Protein AF-A0A6M1ST35-F1 (afdb_monomer_lite)

Radius of gyration: 16.89 Å; chains: 1; bounding box: 39×43×35 Å

Secondary structure (DSSP, 8-state):
-HHHHHHHHHHHHHHHHHHHTT---PPP-GGG--HHHHHHHHHHHHHHHHHHHIIIII--HHHHHHHHHHHHHHHTT----SHHHHHHHHHHHHHHHHHHTTTSHHHHHHHHHHTT--S-GGGSPPPPP-TGGG--SEEEEEEEETTEEEEEEEEE-

Foldseek 3Di:
DVVVVVVLLVLLVVLLVVLLVVPDADAAPPPDDDPLLLVLLLLLLVLLVVLCCCVPPVVPVVVNVVSLSVSSVSLVPQPDPPRNSSNSSLVSSLLSLLSCCVPCVVSSQVSNVSSVDDDGSVPDDHDHRDPVSNDDQWDWDFDDDPNHTDDIDIDGD

Sequence (157 aa):
GIDGAMRFLKRVWKLVAEHTALGAVAALDAANLTPGQRDIRRKLHDQLAKISDDFGRRYNFNTAVAACMELVNALAKFDDRSPQGRAVLDEALSALVRVLSPIVPHVAHELWLALGNTTPVIDAAWPEPDAAARVSDEIALVVQINGKLRGQITVPA

pLDDT: mean 94.15, std 6.55, range [65.56, 98.69]

Structure (mmCIF, N/CA/C/O backbone):
data_AF-A0A6M1ST35-F1
#
_entry.id   AF-A0A6M1ST35-F1
#
loop_
_atom_site.group_PDB
_atom_site.id
_atom_site.type_symbol
_atom_site.label_atom_id
_atom_site.label_alt_id
_atom_site.label_comp_id
_atom_site.label_asym_id
_atom_site.label_entity_id
_atom_site.label_seq_id
_atom_site.pdbx_PDB_ins_code
_atom_site.Cartn_x
_atom_site.Cartn_y
_atom_site.Cartn_z
_atom_site.occupancy
_atom_site.B_iso_or_equiv
_atom_site.auth_seq_id
_atom_site.auth_comp_id
_atom_site.auth_asym_id
_atom_site.auth_atom_id
_atom_site.pdbx_PDB_model_num
ATOM 1 N N . GLY A 1 1 ? 9.555 20.424 -1.858 1.00 83.50 1 GLY A N 1
ATOM 2 C CA . GLY A 1 1 ? 10.620 20.445 -2.881 1.00 83.50 1 GLY A CA 1
ATOM 3 C C . GLY A 1 1 ? 11.321 19.099 -2.960 1.00 83.50 1 GLY A C 1
ATOM 4 O O . GLY A 1 1 ? 10.825 18.146 -2.363 1.00 83.50 1 GLY A O 1
ATOM 5 N N . ILE A 1 2 ? 12.457 19.032 -3.662 1.00 88.38 2 ILE A N 1
ATOM 6 C CA . ILE A 1 2 ? 13.208 17.796 -3.984 1.00 88.38 2 ILE A CA 1
ATOM 7 C C . ILE A 1 2 ? 13.551 16.970 -2.733 1.00 88.38 2 ILE A C 1
ATOM 9 O O . ILE A 1 2 ? 13.329 15.760 -2.715 1.00 88.38 2 ILE A O 1
ATOM 13 N N . ASP A 1 3 ? 13.959 17.619 -1.641 1.00 93.12 3 ASP A N 1
ATOM 14 C CA . ASP A 1 3 ? 14.266 16.930 -0.378 1.00 93.12 3 ASP A CA 1
ATOM 15 C C . ASP A 1 3 ? 13.073 16.151 0.189 1.00 93.12 3 ASP A C 1
ATOM 17 O O . ASP A 1 3 ? 13.235 15.101 0.809 1.00 93.12 3 ASP A O 1
ATOM 21 N N . GLY A 1 4 ? 11.853 16.648 -0.033 1.00 93.56 4 GLY A N 1
ATOM 22 C CA . GLY A 1 4 ? 10.625 15.965 0.369 1.00 93.56 4 GLY A CA 1
ATOM 23 C C . GLY A 1 4 ? 10.426 14.657 -0.392 1.00 93.56 4 GLY A C 1
ATOM 24 O O . GLY A 1 4 ? 10.136 13.636 0.229 1.00 93.56 4 GLY A O 1
ATOM 25 N N . ALA A 1 5 ? 10.652 14.676 -1.708 1.00 94.56 5 ALA A N 1
ATOM 26 C CA . ALA A 1 5 ? 10.561 13.488 -2.552 1.00 94.56 5 ALA A CA 1
ATOM 27 C C . ALA A 1 5 ? 11.633 12.453 -2.174 1.00 94.56 5 ALA A C 1
ATOM 29 O O . ALA A 1 5 ? 11.310 11.285 -1.967 1.00 94.56 5 ALA A O 1
ATOM 30 N N . MET A 1 6 ? 12.884 12.881 -1.970 1.00 96.12 6 MET A N 1
ATOM 31 C CA . MET A 1 6 ? 13.960 11.972 -1.561 1.00 96.12 6 MET A CA 1
ATOM 32 C C . MET A 1 6 ? 13.697 11.345 -0.184 1.00 96.12 6 MET A C 1
ATOM 34 O O . MET A 1 6 ? 13.883 10.142 0.001 1.00 96.12 6 MET A O 1
ATOM 38 N N . ARG A 1 7 ? 13.226 12.129 0.796 1.00 96.81 7 ARG A N 1
ATOM 39 C CA . ARG A 1 7 ? 12.842 11.594 2.116 1.00 96.81 7 ARG A CA 1
ATOM 40 C C . ARG A 1 7 ? 11.678 10.613 2.026 1.00 96.81 7 ARG A C 1
ATOM 42 O O . ARG A 1 7 ? 11.690 9.613 2.738 1.00 96.81 7 ARG A O 1
ATOM 49 N N . PHE A 1 8 ? 10.693 10.885 1.173 1.00 97.62 8 PHE A N 1
ATOM 50 C CA . PHE A 1 8 ? 9.588 9.963 0.927 1.00 97.62 8 PHE A CA 1
ATOM 51 C C . PHE A 1 8 ? 10.096 8.624 0.383 1.00 97.62 8 PHE A C 1
ATOM 53 O O . PHE A 1 8 ? 9.833 7.597 1.002 1.00 97.62 8 PHE A O 1
ATOM 60 N N . LEU A 1 9 ? 10.905 8.632 -0.680 1.00 98.19 9 LEU A N 1
ATOM 61 C CA . LEU A 1 9 ? 11.442 7.399 -1.265 1.00 98.19 9 LEU A CA 1
ATOM 62 C C . LEU A 1 9 ? 12.307 6.608 -0.279 1.00 98.19 9 LEU A C 1
ATOM 64 O O . LEU A 1 9 ? 12.145 5.397 -0.169 1.00 98.19 9 LEU A O 1
ATOM 68 N N . LYS A 1 10 ? 13.148 7.282 0.518 1.00 98.19 10 LYS A N 1
ATOM 69 C CA . LYS A 1 10 ? 13.916 6.630 1.595 1.00 98.19 10 LYS A CA 1
ATOM 70 C C . LYS A 1 10 ? 13.018 5.929 2.616 1.00 98.19 10 LYS A C 1
ATOM 72 O O . LYS A 1 10 ? 13.383 4.871 3.119 1.00 98.19 10 LYS A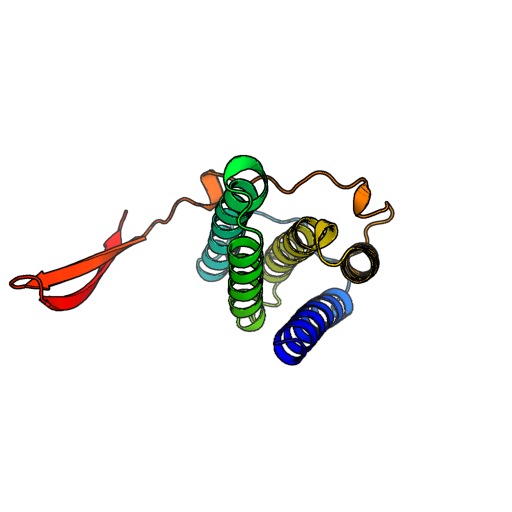 O 1
ATOM 77 N N . ARG A 1 11 ? 11.852 6.499 2.935 1.00 98.12 11 ARG A N 1
ATOM 78 C CA . ARG A 1 11 ? 10.891 5.874 3.855 1.00 98.12 11 ARG A CA 1
ATOM 79 C C . ARG A 1 11 ? 10.210 4.657 3.244 1.00 98.12 11 ARG A C 1
ATOM 81 O O . ARG A 1 11 ? 10.086 3.662 3.945 1.00 98.12 11 ARG A O 1
ATOM 88 N N . VAL A 1 12 ? 9.810 4.719 1.972 1.00 98.50 12 VAL A N 1
ATOM 89 C CA . VAL A 1 12 ? 9.255 3.547 1.269 1.00 98.50 12 VAL A CA 1
ATOM 90 C C . VAL A 1 12 ? 10.286 2.423 1.239 1.00 98.50 12 VAL A C 1
ATOM 92 O O . VAL A 1 12 ? 9.984 1.304 1.639 1.00 98.50 12 VAL A O 1
ATOM 95 N N . TRP A 1 13 ? 11.523 2.750 0.858 1.00 98.69 13 TRP A N 1
ATOM 96 C CA . TRP A 1 13 ? 12.628 1.796 0.827 1.00 98.69 13 TRP A CA 1
ATOM 97 C C . TRP A 1 13 ? 12.860 1.137 2.184 1.00 98.69 13 TRP A C 1
ATOM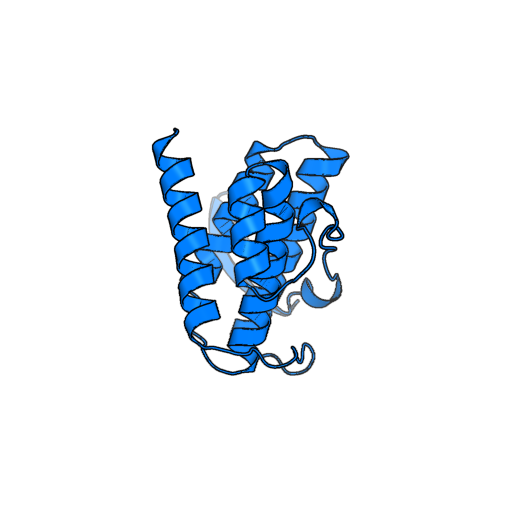 99 O O . TRP A 1 13 ? 12.960 -0.082 2.276 1.00 98.69 13 TRP A O 1
ATOM 109 N N . LYS A 1 14 ? 12.906 1.944 3.251 1.00 98.38 14 LYS A N 1
ATOM 110 C CA . LYS A 1 14 ? 13.070 1.450 4.618 1.00 98.38 14 LYS A CA 1
ATOM 111 C C . LYS A 1 14 ? 11.944 0.487 5.013 1.00 98.38 14 LYS A C 1
ATOM 113 O O . LYS A 1 14 ? 12.248 -0.579 5.529 1.00 98.38 14 LYS A O 1
ATOM 118 N N . LEU A 1 15 ? 10.681 0.832 4.740 1.00 98.25 15 LEU A N 1
ATOM 119 C CA . LEU A 1 15 ? 9.537 -0.026 5.073 1.00 98.25 15 LEU A CA 1
ATOM 120 C C . LEU A 1 15 ? 9.598 -1.379 4.364 1.00 98.25 15 LEU A C 1
ATOM 122 O O . LEU A 1 15 ? 9.378 -2.404 5.002 1.00 98.25 15 LEU A O 1
ATOM 126 N N . VAL A 1 16 ? 9.918 -1.385 3.067 1.00 98.56 16 VAL A N 1
ATOM 127 C CA . VAL A 1 16 ? 10.068 -2.633 2.306 1.00 98.56 16 VAL A CA 1
ATOM 128 C C . VAL A 1 16 ? 11.220 -3.457 2.870 1.00 98.56 16 VAL A C 1
ATOM 130 O O . VAL A 1 16 ? 11.012 -4.620 3.190 1.00 98.56 16 VAL A O 1
ATOM 133 N N . ALA A 1 17 ? 12.392 -2.852 3.078 1.00 98.38 17 ALA A N 1
ATOM 134 C CA . ALA A 1 17 ? 13.559 -3.555 3.606 1.00 98.38 17 ALA A CA 1
ATOM 135 C C . ALA A 1 17 ? 13.309 -4.162 4.999 1.00 98.38 17 ALA A C 1
ATOM 137 O O . ALA A 1 17 ? 13.685 -5.306 5.251 1.00 98.38 17 ALA A O 1
ATOM 138 N N . GLU A 1 18 ? 12.661 -3.419 5.901 1.00 97.75 18 GLU A N 1
ATOM 139 C CA . GLU A 1 18 ? 12.298 -3.910 7.237 1.00 97.75 18 GLU A CA 1
ATOM 140 C C . GLU A 1 18 ? 11.276 -5.051 7.166 1.00 97.75 18 GLU A C 1
ATOM 142 O O . GLU A 1 18 ? 11.400 -6.026 7.904 1.00 97.75 18 GLU A O 1
ATOM 147 N N . HIS A 1 19 ? 10.294 -4.965 6.267 1.00 97.94 19 HIS A N 1
ATOM 148 C CA . HIS A 1 19 ? 9.284 -6.009 6.076 1.00 97.94 19 HIS A CA 1
ATOM 149 C C . HIS A 1 19 ? 9.873 -7.301 5.495 1.00 97.94 19 HIS A C 1
ATOM 151 O O . HIS A 1 19 ? 9.590 -8.392 6.001 1.00 97.94 19 HIS A O 1
ATOM 157 N N . THR A 1 20 ? 10.722 -7.191 4.470 1.00 97.31 20 THR A N 1
ATOM 158 C CA . THR A 1 20 ? 11.338 -8.341 3.788 1.00 97.31 20 THR A CA 1
ATOM 159 C C . THR A 1 20 ? 12.410 -9.012 4.645 1.00 97.31 20 THR A C 1
ATOM 161 O O . THR A 1 20 ? 12.596 -10.224 4.557 1.00 97.31 20 THR A O 1
ATOM 164 N N . ALA A 1 21 ? 13.077 -8.267 5.536 1.00 97.25 21 ALA A N 1
ATOM 165 C CA . ALA A 1 21 ? 14.036 -8.824 6.495 1.00 97.25 21 ALA A CA 1
ATOM 166 C C . ALA A 1 21 ? 13.406 -9.828 7.480 1.00 97.25 21 ALA A C 1
ATOM 168 O O . ALA A 1 21 ? 14.117 -10.644 8.064 1.00 97.25 21 ALA A O 1
ATOM 169 N N . LEU A 1 22 ? 12.079 -9.804 7.648 1.00 95.75 22 LEU A N 1
ATOM 170 C CA . LEU A 1 22 ? 11.337 -10.748 8.489 1.00 95.75 22 LEU A CA 1
ATOM 171 C C . LEU A 1 22 ? 11.009 -12.075 7.776 1.00 95.75 22 LEU A C 1
ATOM 173 O O . LEU A 1 22 ? 10.378 -12.949 8.369 1.00 95.75 22 LEU A O 1
ATOM 177 N N . GLY A 1 23 ? 11.432 -12.247 6.519 1.00 94.56 23 GLY A N 1
ATOM 178 C CA . GLY A 1 23 ? 11.301 -13.496 5.768 1.00 94.56 23 GLY A CA 1
ATOM 179 C C . GLY A 1 23 ? 9.944 -13.678 5.088 1.00 94.56 23 GLY A C 1
ATOM 180 O O . GLY A 1 23 ? 9.252 -12.710 4.782 1.00 94.56 23 GLY A O 1
ATOM 181 N N . ALA A 1 24 ? 9.557 -14.929 4.833 1.00 93.75 24 ALA A N 1
ATOM 182 C CA . ALA A 1 24 ? 8.337 -15.249 4.091 1.00 93.75 24 ALA A CA 1
ATOM 183 C C . ALA A 1 24 ? 7.067 -14.723 4.783 1.00 93.75 24 ALA A C 1
ATOM 185 O O . ALA A 1 24 ? 6.997 -14.645 6.014 1.00 93.75 24 ALA A O 1
ATOM 186 N N . VAL A 1 25 ? 6.064 -14.368 3.983 1.00 97.06 25 VAL A N 1
ATOM 187 C CA . VAL A 1 25 ? 4.769 -13.845 4.433 1.00 97.06 25 VAL A CA 1
ATOM 188 C C . VAL A 1 25 ? 3.703 -14.930 4.261 1.00 97.06 25 VAL A C 1
ATOM 190 O O . VAL A 1 25 ? 3.729 -15.684 3.291 1.00 97.06 25 VAL A O 1
ATOM 193 N N . ALA A 1 26 ? 2.790 -15.043 5.226 1.00 96.19 26 ALA A N 1
ATOM 194 C CA . ALA A 1 26 ? 1.664 -15.970 5.136 1.00 96.19 26 ALA A CA 1
ATOM 195 C C . ALA A 1 26 ? 0.602 -15.452 4.153 1.00 96.19 26 ALA A C 1
ATOM 197 O O . ALA A 1 26 ? 0.510 -14.253 3.905 1.00 96.19 26 ALA A O 1
ATOM 198 N N . ALA A 1 27 ? -0.244 -16.344 3.635 1.00 96.94 27 ALA A N 1
ATOM 199 C CA . ALA A 1 27 ? -1.396 -15.918 2.849 1.00 96.94 27 ALA A CA 1
ATOM 200 C C . ALA A 1 27 ? -2.342 -15.045 3.696 1.00 96.94 27 ALA A C 1
ATOM 202 O O . ALA A 1 27 ? -2.619 -15.355 4.861 1.00 96.94 27 ALA A O 1
ATOM 203 N N . LEU A 1 28 ? -2.833 -13.961 3.093 1.00 97.69 28 LEU A N 1
ATOM 204 C CA . LEU A 1 28 ? -3.786 -13.054 3.720 1.00 97.69 28 LEU A CA 1
ATOM 205 C C . LEU A 1 28 ? -5.138 -13.751 3.906 1.00 97.69 28 LEU A C 1
ATOM 207 O O . LEU A 1 28 ? -5.765 -14.170 2.934 1.00 97.69 28 LEU A O 1
ATOM 211 N N . ASP A 1 29 ? -5.606 -13.816 5.148 1.00 97.31 29 ASP A N 1
ATOM 212 C CA . ASP A 1 29 ? -6.972 -14.212 5.482 1.00 97.31 29 ASP A CA 1
ATOM 213 C C . ASP A 1 29 ? -7.807 -12.955 5.745 1.00 97.31 29 ASP A C 1
ATOM 215 O O . ASP A 1 29 ? -7.941 -12.478 6.874 1.00 97.31 29 ASP A O 1
ATOM 219 N N . ALA A 1 30 ? -8.361 -12.400 4.667 1.00 94.00 30 ALA A N 1
ATOM 220 C CA . ALA A 1 30 ? -9.143 -11.169 4.716 1.00 94.00 30 ALA A CA 1
ATOM 221 C C . ALA A 1 30 ? -10.435 -11.291 5.549 1.00 94.00 30 ALA A C 1
ATOM 223 O O . ALA A 1 30 ? -10.978 -10.266 5.966 1.00 94.00 30 ALA A O 1
ATOM 224 N N . ALA A 1 31 ? -10.927 -12.510 5.801 1.00 93.06 31 ALA A N 1
ATOM 225 C CA . ALA A 1 31 ? -12.154 -12.738 6.561 1.00 93.06 31 ALA A CA 1
ATOM 226 C C . ALA A 1 31 ? -11.935 -12.628 8.079 1.00 93.06 31 ALA A C 1
ATOM 228 O O . ALA A 1 31 ? -12.856 -12.255 8.803 1.00 93.06 31 ALA A O 1
ATOM 229 N N . ASN A 1 32 ? -10.720 -12.910 8.559 1.00 94.75 32 ASN A N 1
ATOM 230 C CA . ASN A 1 32 ? -10.400 -13.009 9.988 1.00 94.75 32 ASN A CA 1
ATOM 231 C C . ASN A 1 32 ? -9.372 -11.963 10.447 1.00 94.75 32 ASN A C 1
ATOM 233 O O . ASN A 1 32 ? -8.491 -12.240 11.263 1.00 94.75 32 ASN A O 1
ATOM 237 N N . LEU A 1 33 ? -9.486 -10.739 9.933 1.00 96.06 33 LEU A N 1
ATOM 238 C CA . LEU A 1 33 ? -8.615 -9.632 10.323 1.00 96.06 33 LEU A CA 1
ATOM 239 C C . LEU A 1 33 ? -9.031 -9.021 11.662 1.00 96.06 33 LEU A C 1
ATOM 241 O O . LEU A 1 33 ? -10.219 -8.871 11.950 1.00 96.06 33 LEU A O 1
ATOM 245 N N . THR A 1 34 ? -8.059 -8.578 12.458 1.00 95.94 34 THR A N 1
ATOM 246 C CA . THR A 1 34 ? -8.311 -7.735 13.640 1.00 95.94 34 THR A CA 1
ATOM 247 C C . THR A 1 34 ? -8.776 -6.329 13.224 1.00 95.94 34 THR A C 1
ATOM 249 O O . THR A 1 34 ? -8.554 -5.930 12.078 1.00 95.94 34 THR A O 1
ATOM 252 N N . PRO A 1 35 ? -9.383 -5.524 14.121 1.00 94.06 35 PRO A N 1
ATOM 253 C CA . PRO A 1 35 ? -9.791 -4.156 13.784 1.00 94.06 35 PRO A CA 1
ATOM 254 C C . PRO A 1 35 ? -8.651 -3.301 13.205 1.00 94.06 35 PRO A C 1
ATOM 256 O O . PRO A 1 35 ? -8.811 -2.707 12.145 1.00 94.06 35 PRO A O 1
ATOM 259 N N . GLY A 1 36 ? -7.459 -3.329 13.815 1.00 95.12 36 GLY A N 1
ATOM 260 C CA . GLY A 1 36 ? -6.306 -2.566 13.317 1.00 95.12 36 GLY A CA 1
ATOM 261 C C . GLY A 1 36 ? -5.795 -3.037 11.948 1.00 95.12 36 GLY A C 1
ATOM 262 O O . GLY A 1 36 ? -5.379 -2.220 11.129 1.00 95.12 36 GLY A O 1
ATOM 263 N N . GLN A 1 37 ? -5.866 -4.341 11.663 1.00 97.31 37 GLN A N 1
ATOM 264 C CA . GLN A 1 37 ? -5.545 -4.893 10.342 1.00 97.31 37 GLN A CA 1
ATOM 265 C C . GLN A 1 37 ? -6.578 -4.465 9.289 1.00 97.31 37 GLN A C 1
ATOM 267 O O . GLN A 1 37 ? -6.198 -4.046 8.193 1.00 97.31 37 GLN A O 1
ATOM 272 N N . ARG A 1 38 ? -7.876 -4.505 9.631 1.00 96.31 38 ARG A N 1
ATOM 273 C CA . ARG A 1 38 ? -8.956 -4.011 8.760 1.00 96.31 38 ARG A CA 1
ATOM 274 C C . ARG A 1 38 ? -8.802 -2.528 8.457 1.00 96.31 38 ARG A C 1
ATOM 276 O O . ARG A 1 38 ? -8.980 -2.141 7.310 1.00 96.31 38 ARG A O 1
ATOM 283 N N . ASP A 1 39 ? -8.415 -1.714 9.433 1.00 95.44 39 ASP A N 1
ATOM 284 C CA . ASP A 1 39 ? -8.217 -0.276 9.234 1.00 95.44 39 ASP A CA 1
ATOM 285 C C . ASP A 1 39 ? -7.103 0.028 8.224 1.00 95.44 39 ASP A C 1
ATOM 287 O O . ASP A 1 39 ? -7.268 0.889 7.354 1.00 95.44 39 ASP A O 1
ATOM 291 N N . ILE A 1 40 ? -5.978 -0.693 8.297 1.00 97.62 40 ILE A N 1
ATOM 292 C CA . ILE A 1 40 ? -4.890 -0.558 7.320 1.00 97.62 40 ILE A CA 1
ATOM 293 C C . ILE A 1 40 ? -5.332 -1.030 5.939 1.00 97.62 40 ILE A C 1
ATOM 295 O O . ILE A 1 40 ? -5.110 -0.314 4.959 1.00 97.62 40 ILE A O 1
ATOM 299 N N . ARG A 1 41 ? -5.990 -2.191 5.855 1.00 97.44 41 ARG A N 1
ATOM 300 C CA . ARG A 1 41 ? -6.483 -2.731 4.584 1.00 97.44 41 ARG A CA 1
ATOM 301 C C . ARG A 1 41 ? -7.523 -1.802 3.946 1.00 97.44 41 ARG A C 1
ATOM 303 O O . ARG A 1 41 ? -7.412 -1.474 2.768 1.00 97.44 41 ARG A O 1
ATOM 310 N N . ARG A 1 42 ? -8.457 -1.255 4.727 1.00 96.75 42 ARG A N 1
ATOM 311 C CA . ARG A 1 42 ? -9.409 -0.225 4.277 1.00 96.75 42 ARG A CA 1
ATOM 312 C C . ARG A 1 42 ? -8.687 0.999 3.733 1.00 96.75 42 ARG A C 1
ATOM 314 O O . ARG A 1 42 ? -8.946 1.426 2.608 1.00 96.75 42 ARG A O 1
ATOM 321 N N . LYS A 1 43 ? -7.720 1.524 4.492 1.00 97.31 43 LYS A N 1
ATOM 322 C CA . LYS A 1 43 ? -6.929 2.685 4.072 1.00 97.31 43 LYS A CA 1
ATOM 323 C C . LYS A 1 43 ? -6.165 2.429 2.775 1.00 97.31 43 LYS A C 1
ATOM 325 O O . LYS A 1 43 ? -6.094 3.335 1.948 1.00 97.31 43 LYS A O 1
ATOM 330 N N . LEU A 1 44 ? -5.623 1.230 2.572 1.00 98.38 44 LEU A N 1
ATOM 331 C CA . LEU A 1 44 ? -5.022 0.840 1.298 1.00 98.38 44 LEU A CA 1
ATOM 332 C C . LEU A 1 44 ? -6.032 0.987 0.153 1.00 98.38 44 LEU A C 1
ATOM 334 O O . LEU A 1 44 ? -5.761 1.713 -0.804 1.00 98.38 44 LEU A O 1
ATOM 338 N N . HIS A 1 45 ? -7.191 0.337 0.246 1.00 98.31 45 HIS A N 1
ATOM 339 C CA . HIS A 1 45 ? -8.145 0.312 -0.864 1.00 98.31 45 HIS A CA 1
ATOM 340 C C . HIS A 1 45 ? -8.827 1.665 -1.112 1.00 98.31 45 HIS A C 1
ATOM 342 O O . HIS A 1 45 ? -9.115 1.998 -2.263 1.00 98.31 45 HIS A O 1
ATOM 348 N N . ASP A 1 46 ? -9.007 2.494 -0.083 1.00 97.50 46 ASP A N 1
ATOM 349 C CA . ASP A 1 46 ? -9.454 3.881 -0.255 1.00 97.50 46 ASP A CA 1
ATOM 350 C C . ASP A 1 46 ? -8.429 4.728 -1.012 1.00 97.50 46 ASP A C 1
ATOM 352 O O . ASP A 1 46 ? -8.789 5.482 -1.922 1.00 97.50 46 ASP A O 1
ATOM 356 N N . GLN A 1 47 ? -7.142 4.585 -0.683 1.00 97.81 47 GLN A N 1
ATOM 357 C CA . GLN A 1 47 ? -6.086 5.295 -1.400 1.00 97.81 47 GLN A CA 1
ATOM 358 C C . GLN A 1 47 ? -5.933 4.761 -2.826 1.00 97.81 47 GLN A C 1
ATOM 360 O O . GLN A 1 47 ? -5.780 5.564 -3.738 1.00 97.81 47 GLN A O 1
ATOM 365 N N . LEU A 1 48 ? -6.065 3.451 -3.061 1.00 98.19 48 LEU A N 1
ATOM 366 C CA . LEU A 1 48 ? -6.068 2.878 -4.413 1.00 98.19 48 LEU A CA 1
ATOM 367 C C . LEU A 1 48 ? -7.198 3.435 -5.279 1.00 98.19 48 LEU A C 1
ATOM 369 O O . LEU A 1 48 ? -6.957 3.784 -6.435 1.00 98.19 48 LEU A O 1
ATOM 373 N N . ALA A 1 49 ? -8.406 3.573 -4.729 1.00 97.25 49 ALA A N 1
ATOM 374 C CA . ALA A 1 49 ? -9.525 4.177 -5.446 1.00 97.25 49 ALA A CA 1
ATOM 375 C C . ALA A 1 49 ? -9.226 5.637 -5.824 1.00 97.25 49 ALA A C 1
ATOM 377 O O . ALA A 1 49 ? -9.403 6.027 -6.978 1.00 97.25 49 ALA A O 1
ATOM 378 N N . LYS A 1 50 ? -8.707 6.427 -4.875 1.00 96.56 50 LYS A N 1
ATOM 379 C CA . LYS A 1 50 ? -8.318 7.827 -5.106 1.00 96.56 50 LYS A CA 1
ATOM 380 C C . LYS A 1 50 ? -7.198 7.955 -6.142 1.00 96.56 50 LYS A C 1
ATOM 382 O O . LYS A 1 50 ? -7.311 8.755 -7.064 1.00 96.56 50 LYS A O 1
ATOM 387 N N . ILE A 1 51 ? -6.137 7.163 -6.006 1.00 97.56 51 ILE A N 1
ATOM 388 C CA . ILE A 1 51 ? -4.980 7.165 -6.910 1.00 97.56 51 ILE A CA 1
ATOM 389 C C . ILE A 1 51 ? -5.419 6.776 -8.321 1.00 97.56 51 ILE A C 1
ATOM 391 O O . ILE A 1 51 ? -5.045 7.451 -9.274 1.00 97.56 51 ILE A O 1
ATOM 395 N N . SER A 1 52 ? -6.243 5.737 -8.462 1.00 95.75 52 SER A N 1
ATOM 396 C CA . SER A 1 52 ? -6.736 5.289 -9.771 1.00 95.75 52 SER A CA 1
ATOM 397 C C . SER A 1 52 ? -7.580 6.364 -10.461 1.00 95.75 52 SER A C 1
ATOM 399 O O . SER A 1 52 ? -7.406 6.608 -11.653 1.00 95.75 52 SER A O 1
ATOM 401 N N . ASP A 1 53 ? -8.442 7.062 -9.715 1.00 95.44 53 ASP A N 1
ATOM 402 C CA . ASP A 1 53 ? -9.237 8.180 -10.240 1.00 95.44 53 ASP A CA 1
ATOM 403 C C . ASP A 1 53 ? -8.357 9.374 -10.656 1.00 95.44 53 ASP A C 1
ATOM 405 O O . ASP A 1 53 ? -8.538 9.958 -11.732 1.00 95.44 53 ASP A O 1
ATOM 409 N N . ASP A 1 54 ? -7.362 9.705 -9.830 1.00 95.75 54 ASP A N 1
ATOM 410 C CA . ASP A 1 54 ? -6.427 10.799 -10.083 1.00 95.75 54 ASP A CA 1
ATOM 411 C C . ASP A 1 54 ? -5.509 10.522 -11.282 1.00 95.75 54 ASP A C 1
ATOM 413 O O . ASP A 1 54 ? -5.231 11.447 -12.044 1.00 95.75 54 ASP A O 1
ATOM 417 N N . PHE A 1 55 ? -5.079 9.275 -11.494 1.00 91.62 55 PHE A N 1
ATOM 418 C CA . PHE A 1 55 ? -4.283 8.875 -12.660 1.00 91.62 55 PHE A CA 1
ATOM 419 C C . PHE A 1 55 ? -5.119 8.763 -13.937 1.00 91.62 55 PHE A C 1
ATOM 421 O O . PHE A 1 55 ? -4.728 9.301 -14.970 1.00 91.62 55 PHE A O 1
ATOM 428 N N . GLY A 1 56 ? -6.238 8.038 -13.880 1.00 88.38 56 GLY A N 1
ATOM 429 C CA . GLY A 1 56 ? -6.964 7.608 -15.076 1.00 88.38 56 GLY A CA 1
ATOM 430 C C . GLY A 1 56 ? -7.966 8.627 -15.610 1.00 88.38 56 GLY A C 1
ATOM 431 O O . GLY A 1 56 ? -8.180 8.692 -16.817 1.00 88.38 56 GLY A O 1
ATOM 432 N N . ARG A 1 57 ? -8.589 9.421 -14.729 1.00 90.44 57 ARG A N 1
ATOM 433 C CA . ARG A 1 57 ? -9.678 10.333 -15.114 1.00 90.44 57 ARG A CA 1
ATOM 434 C C . ARG A 1 57 ? -9.319 11.800 -14.939 1.00 90.44 57 ARG A C 1
ATOM 436 O O . ARG A 1 57 ? -9.652 12.613 -15.797 1.00 90.44 57 ARG A O 1
ATOM 443 N N . ARG A 1 58 ? -8.698 12.162 -13.811 1.00 88.25 58 ARG A N 1
ATOM 444 C CA . ARG A 1 58 ? -8.463 13.575 -13.457 1.00 88.25 58 ARG A CA 1
ATOM 445 C C . ARG A 1 58 ? -7.087 14.093 -13.867 1.00 88.25 58 ARG A C 1
ATOM 447 O O . ARG A 1 58 ? -6.910 15.305 -13.902 1.00 88.25 58 ARG A O 1
ATOM 454 N N . TYR A 1 59 ? -6.140 13.199 -14.149 1.00 92.19 59 TYR A N 1
ATOM 455 C CA . TYR A 1 59 ? -4.735 13.510 -14.445 1.00 92.19 59 TYR A CA 1
ATOM 456 C C . TYR A 1 59 ? -4.050 14.376 -13.368 1.00 92.19 59 TYR A C 1
ATOM 458 O O . TYR A 1 59 ? -3.140 15.159 -13.642 1.00 92.19 59 TYR A O 1
ATOM 466 N N . ASN A 1 60 ? -4.469 14.221 -12.109 1.00 93.94 60 ASN A N 1
ATOM 467 C CA . ASN A 1 60 ? -3.949 14.960 -10.962 1.00 93.94 60 ASN A CA 1
ATOM 468 C C . ASN A 1 60 ? -2.836 14.166 -10.258 1.00 93.94 60 ASN A C 1
ATOM 470 O O . ASN A 1 60 ? -2.987 13.689 -9.134 1.00 93.94 60 ASN A O 1
ATOM 474 N N . PHE A 1 61 ? -1.670 14.044 -10.889 1.00 93.06 61 PHE A N 1
ATOM 475 C CA . PHE A 1 61 ? -0.577 13.218 -10.350 1.00 93.06 61 PHE A CA 1
ATOM 476 C C . PHE A 1 61 ? -0.077 13.673 -8.969 1.00 93.06 61 PHE A C 1
ATOM 478 O O . PHE A 1 61 ? 0.314 12.851 -8.143 1.00 93.06 61 PHE A O 1
ATOM 485 N N . ASN A 1 62 ? -0.140 14.973 -8.668 1.00 93.38 62 ASN A N 1
ATOM 486 C CA . ASN A 1 62 ? 0.275 15.496 -7.364 1.00 93.38 62 ASN A CA 1
ATOM 487 C C . ASN A 1 62 ? -0.606 14.982 -6.213 1.00 93.38 62 ASN A C 1
ATOM 489 O O . ASN A 1 62 ? -0.091 14.679 -5.136 1.00 93.38 62 ASN A O 1
ATOM 493 N N . THR A 1 63 ? -1.922 14.863 -6.419 1.00 95.12 63 THR A N 1
ATOM 494 C CA . THR A 1 63 ? -2.837 14.356 -5.385 1.00 95.12 63 THR A CA 1
ATOM 495 C C . THR A 1 63 ? -2.754 12.838 -5.253 1.00 95.12 63 THR A C 1
ATOM 497 O O . THR A 1 63 ? -2.851 12.336 -4.131 1.00 95.12 63 THR A O 1
ATOM 500 N N . ALA A 1 64 ? -2.444 12.128 -6.343 1.00 96.25 64 ALA A N 1
ATOM 501 C CA . ALA A 1 64 ? -2.098 10.710 -6.298 1.00 96.25 64 ALA A CA 1
ATOM 502 C C . ALA A 1 64 ? -0.805 10.458 -5.497 1.00 96.25 64 ALA A C 1
ATOM 504 O O . ALA A 1 64 ? -0.760 9.586 -4.632 1.00 96.25 64 ALA A O 1
ATOM 505 N N . VAL A 1 65 ? 0.240 11.269 -5.694 1.00 96.00 65 VAL A N 1
ATOM 506 C CA . VAL A 1 65 ? 1.470 11.182 -4.882 1.00 96.00 65 VAL A CA 1
ATOM 507 C C . VAL A 1 65 ? 1.187 11.491 -3.411 1.00 96.00 65 VAL A C 1
ATOM 509 O O . VAL A 1 65 ? 1.703 10.804 -2.528 1.00 96.00 65 VAL A O 1
ATOM 512 N N . ALA A 1 66 ? 0.348 12.490 -3.123 1.00 96.44 66 ALA A N 1
ATOM 513 C CA . ALA A 1 66 ? -0.058 12.796 -1.753 1.00 96.44 66 ALA A CA 1
ATOM 514 C C . ALA A 1 66 ? -0.795 11.613 -1.095 1.00 96.44 66 ALA A C 1
ATOM 516 O O . ALA A 1 66 ? -0.496 11.272 0.049 1.00 96.44 66 ALA A O 1
ATOM 517 N N . ALA A 1 67 ? -1.676 10.932 -1.832 1.00 97.69 67 ALA A N 1
ATOM 518 C CA . ALA A 1 67 ? -2.334 9.698 -1.400 1.00 97.69 67 ALA A CA 1
ATOM 519 C C . ALA A 1 67 ? -1.327 8.579 -1.056 1.00 97.69 67 ALA A C 1
ATOM 521 O O . ALA A 1 67 ? -1.421 7.964 0.010 1.00 97.69 67 ALA A O 1
ATOM 522 N N . CYS A 1 68 ? -0.293 8.378 -1.882 1.00 98.12 68 CYS A N 1
ATOM 523 C CA . CYS A 1 68 ? 0.801 7.449 -1.572 1.00 98.12 68 CYS A CA 1
ATOM 524 C C . CYS A 1 68 ? 1.550 7.841 -0.285 1.00 98.12 68 CYS A C 1
ATOM 526 O O . CYS A 1 68 ? 1.862 6.984 0.545 1.00 98.12 68 CYS A O 1
ATOM 528 N N . MET A 1 69 ? 1.830 9.133 -0.080 1.00 97.88 69 MET A N 1
ATOM 529 C CA . MET A 1 69 ? 2.479 9.627 1.144 1.00 97.88 69 MET A CA 1
ATOM 530 C C . MET A 1 69 ? 1.618 9.394 2.392 1.00 97.88 69 MET A C 1
ATOM 532 O O . MET A 1 69 ? 2.143 9.004 3.439 1.00 97.88 69 MET A O 1
ATOM 536 N N . GLU A 1 70 ? 0.305 9.606 2.294 1.00 98.00 70 GLU A N 1
ATOM 537 C CA . GLU A 1 70 ? -0.652 9.320 3.367 1.00 98.00 70 GLU A CA 1
ATOM 538 C C . GLU A 1 70 ? -0.688 7.831 3.725 1.00 98.00 70 GLU A C 1
ATOM 540 O O . GLU A 1 70 ? -0.707 7.497 4.914 1.00 98.00 70 GLU A O 1
ATOM 545 N N . LEU A 1 71 ? -0.654 6.942 2.725 1.00 98.31 71 LEU A N 1
ATOM 546 C CA . LEU A 1 71 ? -0.581 5.497 2.946 1.00 98.31 71 LEU A CA 1
ATOM 547 C C . LEU A 1 71 ? 0.717 5.122 3.670 1.00 98.31 71 LEU A C 1
ATOM 549 O O . LEU A 1 71 ? 0.671 4.495 4.724 1.00 98.31 71 LEU A O 1
ATOM 553 N N . VAL A 1 72 ? 1.870 5.600 3.196 1.00 98.31 72 VAL A N 1
ATOM 554 C CA . VAL A 1 72 ? 3.182 5.355 3.829 1.00 98.31 72 VAL A CA 1
ATOM 555 C C . VAL A 1 72 ? 3.233 5.856 5.275 1.00 98.31 72 VAL A C 1
ATOM 557 O O . VAL A 1 72 ? 3.866 5.238 6.130 1.00 98.31 72 VAL A O 1
ATOM 560 N N . ASN A 1 73 ? 2.555 6.962 5.584 1.00 97.94 73 ASN A N 1
ATOM 561 C CA . ASN A 1 73 ? 2.426 7.453 6.957 1.00 97.94 73 ASN A CA 1
ATOM 562 C C . ASN A 1 73 ? 1.612 6.524 7.860 1.00 97.94 73 ASN A C 1
ATOM 564 O O . ASN A 1 73 ? 1.926 6.440 9.045 1.00 97.94 73 ASN A O 1
ATOM 568 N N . ALA A 1 74 ? 0.584 5.863 7.327 1.00 97.88 74 ALA A N 1
ATOM 569 C CA . ALA A 1 74 ? -0.200 4.881 8.070 1.00 97.88 74 ALA A CA 1
ATOM 570 C C . ALA A 1 74 ? 0.592 3.582 8.271 1.00 97.88 74 ALA A C 1
ATOM 572 O O . ALA A 1 74 ? 0.714 3.123 9.402 1.00 97.88 74 ALA A O 1
ATOM 573 N N . LEU A 1 75 ? 1.212 3.058 7.207 1.00 98.00 75 LEU A N 1
ATOM 574 C CA . LEU A 1 75 ? 2.020 1.833 7.267 1.00 98.00 75 LEU A CA 1
ATOM 575 C C . LEU A 1 75 ? 3.201 1.964 8.236 1.00 98.00 75 LEU A C 1
ATOM 577 O O . LEU A 1 75 ? 3.479 1.048 8.997 1.00 98.00 75 LEU A O 1
ATOM 581 N N . ALA A 1 76 ? 3.851 3.130 8.281 1.00 96.69 76 ALA A N 1
ATOM 582 C CA . ALA A 1 76 ? 4.962 3.377 9.202 1.00 96.69 76 ALA A CA 1
ATOM 583 C C . ALA A 1 76 ? 4.572 3.415 10.690 1.00 96.69 76 ALA A C 1
ATOM 585 O O . ALA A 1 76 ? 5.461 3.431 11.533 1.00 96.69 76 ALA A O 1
ATOM 586 N N . LYS A 1 77 ? 3.276 3.484 11.014 1.00 96.88 77 LYS A N 1
ATOM 587 C CA . LYS A 1 77 ? 2.752 3.425 12.390 1.00 96.88 77 LYS A CA 1
ATOM 588 C C . LYS A 1 77 ? 2.118 2.071 12.712 1.00 96.88 77 LYS A C 1
ATOM 590 O O . LYS A 1 77 ? 1.578 1.892 13.799 1.00 96.88 77 LYS A O 1
ATOM 595 N N . PHE A 1 78 ? 2.098 1.158 11.745 1.00 97.19 78 PHE A N 1
ATOM 596 C CA . PHE A 1 78 ? 1.511 -0.155 11.910 1.00 97.19 78 PHE A CA 1
ATOM 597 C C . PHE A 1 78 ? 2.581 -1.113 12.431 1.00 97.19 78 PHE A C 1
ATOM 599 O O . PHE A 1 78 ? 3.457 -1.546 11.682 1.00 97.19 78 PHE A O 1
ATOM 606 N N . ASP A 1 79 ? 2.514 -1.427 13.724 1.00 95.06 79 ASP A N 1
ATOM 607 C CA . ASP A 1 79 ? 3.524 -2.225 14.436 1.00 95.06 79 ASP A CA 1
ATOM 608 C C . ASP A 1 79 ? 3.135 -3.700 14.612 1.00 95.06 79 ASP A C 1
ATOM 610 O O . ASP A 1 79 ? 3.856 -4.468 15.246 1.00 95.06 79 ASP A O 1
ATOM 614 N N . ASP A 1 80 ? 2.022 -4.131 14.017 1.00 96.56 80 ASP A N 1
ATOM 615 C CA . ASP A 1 80 ? 1.638 -5.538 14.021 1.00 96.56 80 ASP A CA 1
ATOM 616 C C . ASP A 1 80 ? 2.610 -6.353 13.150 1.00 96.56 80 ASP A C 1
ATOM 618 O O . ASP A 1 80 ? 2.759 -6.130 11.944 1.00 96.56 80 ASP A O 1
ATOM 622 N N . ARG A 1 81 ? 3.320 -7.285 13.791 1.00 95.38 81 ARG A N 1
ATOM 623 C CA . ARG A 1 81 ? 4.264 -8.220 13.157 1.00 95.38 81 ARG A CA 1
ATOM 624 C C . ARG A 1 81 ? 3.775 -9.669 13.211 1.00 95.38 81 ARG A C 1
ATOM 626 O O . ARG A 1 81 ? 4.544 -10.579 12.908 1.00 95.38 81 ARG A O 1
ATOM 633 N N . SER A 1 82 ? 2.512 -9.891 13.578 1.00 97.25 82 SER A N 1
ATOM 634 C CA . SER A 1 82 ? 1.862 -11.199 13.466 1.00 97.25 82 SER A CA 1
ATOM 635 C C . SER A 1 82 ? 1.806 -11.668 12.002 1.00 97.25 82 SER A C 1
ATOM 637 O O . SER A 1 82 ? 1.932 -10.844 11.092 1.00 97.25 82 SER A O 1
ATOM 639 N N . PRO A 1 83 ? 1.583 -12.969 11.731 1.00 97.75 83 PRO A N 1
ATOM 640 C CA . PRO A 1 83 ? 1.489 -13.472 10.360 1.00 97.75 83 PRO A CA 1
ATOM 641 C C . PRO A 1 83 ? 0.474 -12.714 9.491 1.00 97.75 83 PRO A C 1
AT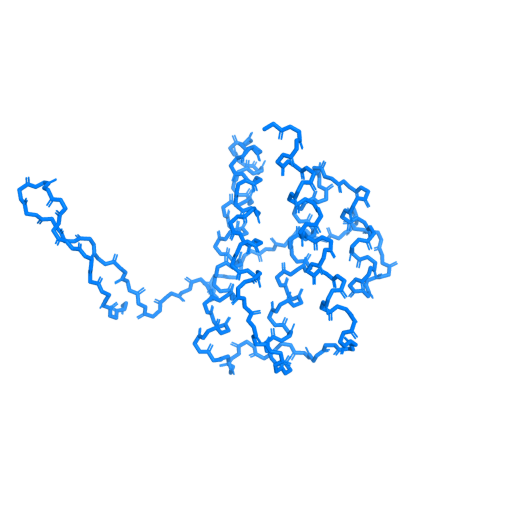OM 643 O O . PRO A 1 83 ? 0.799 -12.352 8.364 1.00 97.75 83 PRO A O 1
ATOM 646 N N . GLN A 1 84 ? -0.713 -12.408 10.029 1.00 98.12 84 GLN A N 1
ATOM 647 C CA . GLN A 1 84 ? -1.744 -11.657 9.302 1.00 98.12 84 GLN A CA 1
ATOM 648 C C . GLN A 1 84 ? -1.451 -10.153 9.235 1.00 98.12 84 GLN A C 1
ATOM 650 O O . GLN A 1 84 ? -1.679 -9.539 8.196 1.00 98.12 84 GLN A O 1
ATOM 655 N N . GLY A 1 85 ? -0.855 -9.557 10.275 1.00 98.19 85 GLY A N 1
ATOM 656 C CA . GLY A 1 85 ? -0.362 -8.177 10.201 1.00 98.19 85 GLY A CA 1
ATOM 657 C C . GLY A 1 85 ? 0.664 -8.002 9.079 1.00 98.19 85 GLY A C 1
ATOM 658 O O . GLY A 1 85 ? 0.570 -7.080 8.268 1.00 98.19 85 GLY A O 1
ATOM 659 N N . ARG A 1 86 ? 1.596 -8.951 8.955 1.00 98.19 86 ARG A N 1
ATOM 660 C CA . ARG A 1 86 ? 2.564 -8.976 7.855 1.00 98.19 86 ARG A CA 1
ATOM 661 C C . ARG A 1 86 ? 1.911 -9.216 6.497 1.00 98.19 86 ARG A C 1
ATOM 663 O O . ARG A 1 86 ? 2.331 -8.577 5.543 1.00 98.19 86 ARG A O 1
ATOM 670 N N . ALA A 1 87 ? 0.895 -10.072 6.403 1.00 98.50 87 ALA A N 1
ATOM 671 C CA . ALA A 1 87 ? 0.158 -10.291 5.156 1.00 98.50 87 ALA A CA 1
ATOM 672 C C . ALA A 1 87 ? -0.546 -9.014 4.660 1.00 98.50 87 ALA A C 1
ATOM 674 O O . ALA A 1 87 ? -0.460 -8.679 3.481 1.00 98.50 87 ALA A O 1
ATOM 675 N N . VAL A 1 88 ? -1.164 -8.248 5.566 1.00 98.50 88 VAL A N 1
ATOM 676 C CA . VAL A 1 88 ? -1.769 -6.943 5.240 1.00 98.50 88 VAL A CA 1
ATOM 677 C C . VAL A 1 88 ? -0.708 -5.921 4.820 1.00 98.50 88 VAL A C 1
ATOM 679 O O . VAL A 1 88 ? -0.909 -5.164 3.868 1.00 98.50 88 VAL A O 1
ATOM 682 N N . LEU A 1 89 ? 0.434 -5.883 5.514 1.00 98.31 89 LEU A N 1
ATOM 683 C CA . LEU A 1 89 ? 1.532 -4.984 5.159 1.00 98.31 89 LEU A CA 1
ATOM 684 C C . LEU A 1 89 ? 2.114 -5.323 3.779 1.00 98.31 89 LEU A C 1
ATOM 686 O O . LEU A 1 89 ? 2.410 -4.414 3.007 1.00 98.31 89 LEU A O 1
ATOM 690 N N . ASP A 1 90 ? 2.234 -6.610 3.460 1.00 98.56 90 ASP A N 1
ATOM 691 C CA . ASP A 1 90 ? 2.708 -7.097 2.166 1.00 98.56 90 ASP A CA 1
ATOM 692 C C . ASP A 1 90 ? 1.775 -6.693 1.019 1.00 98.56 90 ASP A C 1
ATOM 694 O O . ASP A 1 90 ? 2.228 -6.088 0.044 1.00 98.56 90 ASP A O 1
ATOM 698 N N . GLU A 1 91 ? 0.461 -6.904 1.184 1.00 98.62 91 GLU A N 1
ATOM 699 C CA . GLU A 1 91 ? -0.571 -6.442 0.243 1.00 98.62 91 GLU A CA 1
ATOM 700 C C . GLU A 1 91 ? -0.429 -4.932 -0.015 1.00 98.62 91 GLU A C 1
ATOM 702 O O . GLU A 1 91 ? -0.386 -4.480 -1.167 1.00 98.62 91 GLU A O 1
ATOM 707 N N . ALA A 1 92 ? -0.281 -4.146 1.056 1.00 98.62 92 ALA A N 1
ATOM 708 C CA . ALA A 1 92 ? -0.183 -2.695 0.969 1.00 98.62 92 ALA A CA 1
ATOM 709 C C . ALA A 1 92 ? 1.112 -2.206 0.309 1.00 98.62 92 ALA A C 1
ATOM 711 O O . ALA A 1 92 ? 1.067 -1.287 -0.513 1.00 98.62 92 ALA A O 1
ATOM 712 N N . LEU A 1 93 ? 2.262 -2.801 0.637 1.00 98.62 93 LEU A N 1
ATOM 713 C CA . LEU A 1 93 ? 3.551 -2.447 0.038 1.00 98.62 93 LEU A CA 1
ATOM 714 C C . LEU A 1 93 ? 3.611 -2.854 -1.437 1.00 98.62 93 LEU A C 1
ATOM 716 O O . LEU A 1 93 ? 4.039 -2.054 -2.268 1.00 98.62 93 LEU A O 1
ATOM 720 N N . SER A 1 94 ? 3.117 -4.045 -1.778 1.00 98.38 94 SER A N 1
ATOM 721 C CA . SER A 1 94 ? 3.019 -4.528 -3.158 1.00 98.38 94 SER A CA 1
ATOM 722 C C . SER A 1 94 ? 2.144 -3.614 -4.022 1.00 98.38 94 SER A C 1
ATOM 724 O O . SER A 1 94 ? 2.519 -3.233 -5.135 1.00 98.38 94 SER A O 1
ATOM 726 N N . ALA A 1 95 ? 0.985 -3.197 -3.510 1.00 98.62 95 ALA A N 1
ATOM 727 C CA . ALA A 1 95 ? 0.114 -2.247 -4.196 1.00 98.62 95 ALA A CA 1
ATOM 728 C C . ALA A 1 95 ? 0.748 -0.849 -4.318 1.00 98.62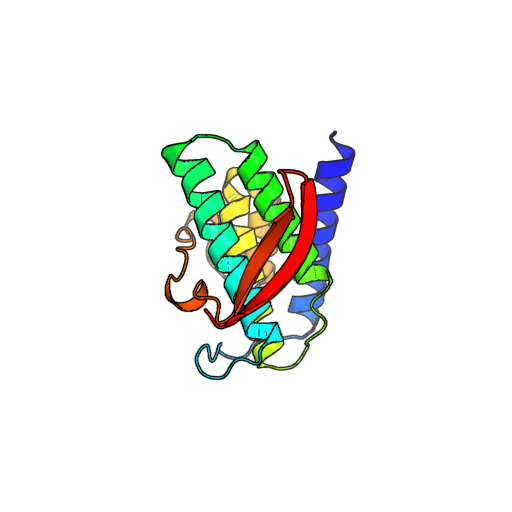 95 ALA A C 1
ATOM 730 O O . ALA A 1 95 ? 0.729 -0.264 -5.403 1.00 98.62 95 ALA A O 1
ATOM 731 N N . LEU A 1 96 ? 1.361 -0.336 -3.244 1.00 98.62 96 LEU A N 1
ATOM 732 C CA . LEU A 1 96 ? 2.057 0.955 -3.233 1.00 98.62 96 LEU A CA 1
ATOM 733 C C . LEU A 1 96 ? 3.182 1.008 -4.277 1.00 98.62 96 LEU A C 1
ATOM 735 O O . LEU A 1 96 ? 3.308 1.992 -5.004 1.00 98.62 96 LEU A O 1
ATOM 739 N N . VAL A 1 97 ? 3.999 -0.042 -4.355 1.00 98.56 97 VAL A N 1
ATOM 740 C CA . VAL A 1 97 ? 5.096 -0.139 -5.325 1.00 98.56 97 VAL A CA 1
ATOM 741 C C . VAL A 1 97 ? 4.563 -0.098 -6.758 1.00 98.56 97 VAL A C 1
ATOM 743 O O . VAL A 1 97 ? 5.095 0.646 -7.583 1.00 98.56 97 VAL A O 1
ATOM 746 N N . ARG A 1 98 ? 3.472 -0.818 -7.046 1.00 98.44 98 ARG A N 1
ATOM 747 C CA . ARG A 1 98 ? 2.850 -0.820 -8.378 1.00 98.44 98 ARG A CA 1
ATOM 748 C C . ARG A 1 98 ? 2.310 0.551 -8.779 1.00 98.44 98 ARG A C 1
ATOM 750 O O . ARG A 1 98 ? 2.605 0.998 -9.880 1.00 98.44 98 ARG A O 1
ATOM 757 N N . VAL A 1 99 ? 1.599 1.257 -7.896 1.00 98.00 99 VAL A N 1
ATOM 758 C CA . VAL A 1 99 ? 1.076 2.602 -8.226 1.00 98.00 99 VAL A CA 1
ATOM 759 C C . VAL A 1 99 ? 2.159 3.680 -8.303 1.00 98.00 99 VAL A C 1
ATOM 761 O O . VAL A 1 99 ? 1.956 4.715 -8.934 1.00 98.00 99 VAL A O 1
ATOM 764 N N . LEU A 1 100 ? 3.317 3.464 -7.672 1.00 97.88 100 LEU A N 1
ATOM 765 C CA . LEU A 1 100 ? 4.473 4.355 -7.789 1.00 97.88 100 LEU A CA 1
ATOM 766 C C . LEU A 1 100 ? 5.283 4.119 -9.069 1.00 97.88 100 LEU A C 1
ATOM 768 O O . LEU A 1 100 ? 6.035 5.012 -9.469 1.00 97.88 100 LEU A O 1
ATOM 772 N N . SER A 1 101 ? 5.139 2.959 -9.716 1.00 97.81 101 SER A N 1
ATOM 773 C CA . SER A 1 101 ? 5.944 2.577 -10.881 1.00 97.81 101 SER A CA 1
ATOM 774 C C . SER A 1 101 ? 5.887 3.573 -12.051 1.00 97.81 101 SER A C 1
ATOM 776 O O . SER A 1 101 ? 6.949 3.834 -12.618 1.00 97.81 101 SER A O 1
ATOM 778 N N . PRO A 1 102 ? 4.759 4.248 -12.367 1.00 95.69 102 PRO A N 1
ATOM 779 C CA . PRO A 1 102 ? 4.739 5.239 -13.446 1.00 95.69 102 PRO A CA 1
ATOM 780 C C . PRO A 1 102 ? 5.496 6.535 -13.113 1.00 95.69 102 PRO A C 1
ATOM 782 O O . PRO A 1 102 ? 5.779 7.324 -14.010 1.00 95.69 102 PRO A O 1
ATOM 785 N N . ILE A 1 103 ? 5.798 6.789 -11.833 1.00 95.62 103 ILE A N 1
ATOM 786 C CA . ILE A 1 103 ? 6.435 8.030 -11.359 1.00 95.62 103 ILE A CA 1
ATOM 787 C C . ILE A 1 103 ? 7.917 7.800 -11.043 1.00 95.62 103 ILE A C 1
ATOM 789 O O . ILE A 1 103 ? 8.765 8.632 -11.362 1.00 95.62 103 ILE A O 1
ATOM 793 N N . VAL A 1 104 ? 8.239 6.677 -10.395 1.00 97.25 104 VAL A N 1
ATOM 794 C CA . VAL A 1 104 ? 9.597 6.311 -9.954 1.00 97.25 104 VAL A CA 1
ATOM 795 C C . VAL A 1 104 ? 9.942 4.875 -10.369 1.00 97.25 104 VAL A C 1
ATOM 797 O O . VAL A 1 104 ? 10.194 4.029 -9.508 1.00 97.25 104 VAL A O 1
ATOM 800 N N . PRO A 1 105 ? 9.986 4.579 -11.682 1.00 97.88 105 PRO A N 1
ATOM 801 C CA . PRO A 1 105 ? 10.032 3.210 -12.203 1.00 97.88 105 PRO A CA 1
ATOM 802 C C . PRO A 1 105 ? 11.223 2.400 -11.692 1.00 97.88 105 PRO A C 1
ATOM 804 O O . PRO A 1 105 ? 11.050 1.255 -11.297 1.00 97.88 105 PRO A O 1
ATOM 807 N N . HIS A 1 106 ? 12.415 2.998 -11.623 1.00 98.19 106 HIS A N 1
ATOM 808 C CA . HIS A 1 106 ? 13.625 2.313 -11.155 1.00 98.19 106 HIS A CA 1
ATOM 809 C C . HIS A 1 106 ? 13.518 1.888 -9.684 1.00 98.19 106 HIS A C 1
ATOM 811 O O . HIS A 1 106 ? 13.765 0.738 -9.348 1.00 98.19 106 HIS A O 1
ATOM 817 N N . VAL A 1 107 ? 13.091 2.804 -8.804 1.00 98.31 107 VAL A N 1
ATOM 818 C CA . VAL A 1 107 ? 12.921 2.499 -7.374 1.00 98.31 107 VAL A CA 1
ATOM 819 C C . VAL A 1 107 ? 11.801 1.484 -7.181 1.00 98.31 107 VAL A C 1
ATOM 821 O O . VAL A 1 107 ? 11.968 0.530 -6.432 1.00 98.31 107 VAL A O 1
ATOM 824 N N . ALA A 1 108 ? 10.672 1.660 -7.869 1.00 98.50 108 ALA A N 1
ATOM 825 C CA . ALA A 1 108 ? 9.563 0.719 -7.799 1.00 98.50 108 ALA A CA 1
ATOM 826 C C . ALA A 1 108 ? 9.975 -0.686 -8.263 1.00 98.50 108 ALA A C 1
ATOM 828 O O . ALA A 1 108 ? 9.604 -1.661 -7.622 1.00 98.50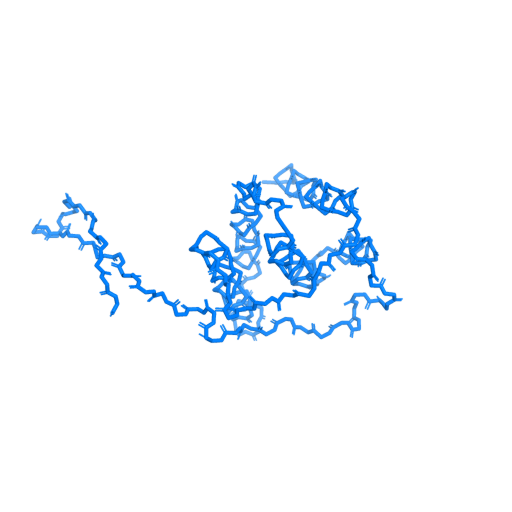 108 ALA A O 1
ATOM 829 N N . HIS A 1 109 ? 10.772 -0.799 -9.327 1.00 98.62 109 HIS A N 1
ATOM 830 C CA . HIS A 1 109 ? 11.243 -2.084 -9.835 1.00 98.62 109 HIS A CA 1
ATOM 831 C C . HIS A 1 109 ? 12.119 -2.823 -8.817 1.00 98.62 109 HIS A C 1
ATOM 833 O O . HIS A 1 109 ? 11.847 -3.979 -8.511 1.00 98.62 109 HIS A O 1
ATOM 839 N N . GLU A 1 110 ? 13.103 -2.148 -8.223 1.00 98.69 110 GLU A N 1
ATOM 840 C CA . GLU A 1 110 ? 13.955 -2.760 -7.192 1.00 98.69 110 GLU A CA 1
ATOM 841 C C . GLU A 1 110 ? 13.141 -3.217 -5.972 1.00 98.69 110 GLU A C 1
ATOM 843 O O . GLU A 1 110 ? 13.320 -4.324 -5.467 1.00 98.69 110 GLU A O 1
ATOM 848 N N . LEU A 1 111 ? 12.191 -2.394 -5.518 1.00 98.69 111 LEU A N 1
ATOM 849 C CA . LEU A 1 111 ? 11.325 -2.743 -4.389 1.00 98.69 111 LEU A CA 1
ATOM 850 C C . LEU A 1 111 ? 10.361 -3.888 -4.720 1.00 98.69 111 LEU A C 1
ATOM 852 O O . LEU A 1 111 ? 10.064 -4.708 -3.856 1.00 98.69 111 LEU A O 1
ATOM 856 N N . TRP A 1 112 ? 9.886 -3.964 -5.961 1.00 98.62 112 TRP A N 1
ATOM 857 C CA . TRP A 1 112 ? 9.026 -5.040 -6.445 1.00 98.62 112 TRP A CA 1
ATOM 858 C C . TRP A 1 112 ? 9.736 -6.394 -6.398 1.00 98.62 112 TRP A C 1
ATOM 860 O O . TRP A 1 112 ? 9.168 -7.366 -5.893 1.00 98.62 112 TRP A O 1
ATOM 870 N N . LEU A 1 113 ? 10.991 -6.436 -6.854 1.00 98.31 113 LEU A N 1
ATOM 871 C CA . LEU A 1 113 ? 11.842 -7.623 -6.767 1.00 98.31 113 LEU A CA 1
ATOM 872 C C . LEU A 1 113 ? 12.174 -7.975 -5.311 1.00 98.31 113 LEU A C 1
ATOM 874 O O . LEU A 1 113 ? 12.121 -9.144 -4.932 1.00 98.31 113 LEU A O 1
ATOM 878 N N . ALA A 1 114 ? 12.455 -6.974 -4.470 1.00 98.06 114 ALA A N 1
ATOM 879 C CA . ALA A 1 114 ? 12.718 -7.185 -3.045 1.00 98.06 114 ALA A CA 1
ATOM 880 C C . ALA A 1 114 ? 11.526 -7.819 -2.305 1.00 98.06 114 ALA A C 1
ATOM 882 O O . ALA A 1 114 ? 11.729 -8.625 -1.399 1.00 98.06 114 ALA A O 1
ATOM 883 N N . LEU A 1 115 ? 10.292 -7.512 -2.721 1.00 97.88 115 LEU A N 1
ATOM 884 C CA . LEU A 1 115 ? 9.062 -8.146 -2.222 1.00 97.88 115 LEU A CA 1
ATOM 885 C C . LEU A 1 115 ? 8.872 -9.596 -2.717 1.00 97.88 115 LEU A C 1
ATOM 887 O O . LEU A 1 115 ? 7.851 -10.213 -2.432 1.00 97.88 115 LEU A O 1
ATOM 891 N N . GLY A 1 116 ? 9.841 -10.161 -3.443 1.00 96.62 116 GLY A N 1
ATOM 892 C CA . GLY A 1 116 ? 9.843 -11.560 -3.875 1.00 96.62 116 GLY A CA 1
ATOM 893 C C . GLY A 1 116 ? 9.204 -11.810 -5.240 1.00 96.62 116 GLY A C 1
ATOM 894 O O . GLY A 1 116 ? 9.073 -12.965 -5.645 1.00 96.62 116 GLY A O 1
ATOM 895 N N . ASN A 1 117 ? 8.821 -10.760 -5.968 1.00 97.19 117 ASN A N 1
ATOM 896 C CA . ASN A 1 117 ? 8.307 -10.906 -7.326 1.00 97.19 117 ASN A CA 1
ATOM 897 C C . ASN A 1 117 ? 9.451 -11.150 -8.315 1.00 97.19 117 ASN A C 1
ATOM 899 O O . ASN A 1 117 ? 10.558 -10.646 -8.148 1.00 97.19 117 ASN A O 1
ATOM 903 N N . THR A 1 118 ? 9.176 -11.907 -9.374 1.00 95.94 118 THR A N 1
ATOM 904 C CA . THR A 1 118 ? 10.192 -12.324 -10.357 1.00 95.94 118 THR A CA 1
ATOM 905 C C . THR A 1 118 ? 10.016 -11.683 -11.728 1.00 95.94 118 THR A C 1
ATOM 907 O O . THR A 1 118 ? 10.920 -11.748 -12.558 1.00 95.94 118 THR A O 1
ATOM 910 N N . THR A 1 119 ? 8.867 -11.056 -11.979 1.00 96.81 119 THR A N 1
ATOM 911 C CA . THR A 1 119 ? 8.578 -10.354 -13.231 1.00 96.81 119 THR A CA 1
ATOM 912 C C . THR A 1 119 ? 8.852 -8.858 -13.100 1.00 96.81 119 THR A C 1
ATOM 914 O O . THR A 1 119 ? 8.813 -8.315 -11.992 1.00 96.81 119 THR A O 1
ATOM 917 N N . PRO A 1 120 ? 9.090 -8.149 -14.214 1.00 97.12 120 PRO A N 1
ATOM 918 C CA . PRO A 1 120 ? 9.205 -6.701 -14.183 1.00 97.12 120 PRO A CA 1
ATOM 919 C C . PRO A 1 120 ? 7.932 -6.023 -13.662 1.00 97.12 120 PRO A C 1
ATOM 921 O O . PRO A 1 120 ? 6.826 -6.341 -14.089 1.00 97.12 120 PRO A O 1
ATOM 924 N N . VAL A 1 121 ? 8.088 -5.018 -12.790 1.00 97.81 121 VAL A N 1
ATOM 925 C CA . VAL A 1 121 ? 6.951 -4.236 -12.256 1.00 97.81 121 VAL A CA 1
ATOM 926 C C . VAL A 1 121 ? 6.120 -3.546 -13.347 1.00 97.81 121 VAL A C 1
ATOM 928 O O . VAL A 1 121 ? 4.940 -3.291 -13.146 1.00 97.81 121 VAL A O 1
ATOM 931 N N . ILE A 1 122 ? 6.725 -3.244 -14.501 1.00 95.69 122 ILE A N 1
ATOM 932 C CA . ILE A 1 122 ? 6.039 -2.606 -15.633 1.00 95.69 122 ILE A CA 1
ATOM 933 C C . ILE A 1 122 ? 4.998 -3.527 -16.283 1.00 95.69 122 ILE A C 1
ATOM 935 O O . ILE A 1 122 ? 4.025 -3.035 -16.845 1.00 95.69 122 ILE A O 1
ATOM 939 N N . ASP A 1 123 ? 5.171 -4.843 -16.145 1.00 96.69 123 ASP A N 1
ATOM 940 C CA . ASP A 1 123 ? 4.238 -5.852 -16.651 1.00 96.69 123 ASP A CA 1
ATOM 941 C C . ASP A 1 123 ? 3.191 -6.245 -15.593 1.00 96.69 123 ASP A C 1
ATOM 943 O O . ASP A 1 123 ? 2.281 -7.030 -15.863 1.00 96.69 123 ASP A O 1
ATOM 947 N N . ALA A 1 124 ? 3.316 -5.728 -14.364 1.00 97.19 124 ALA A N 1
ATOM 948 C CA . ALA A 1 124 ? 2.383 -6.024 -13.290 1.00 97.19 124 ALA A CA 1
ATOM 949 C C . ALA A 1 124 ? 1.042 -5.313 -13.521 1.00 97.19 124 ALA A C 1
ATOM 951 O O . ALA A 1 124 ? 0.987 -4.128 -13.853 1.00 97.19 124 ALA A O 1
ATOM 952 N N . ALA A 1 125 ? -0.057 -6.027 -13.272 1.00 96.81 125 ALA A N 1
ATOM 953 C CA . ALA A 1 125 ? -1.389 -5.445 -13.349 1.00 96.81 125 ALA A CA 1
ATOM 954 C C . ALA A 1 125 ? -1.566 -4.311 -12.327 1.00 96.81 125 ALA A C 1
ATOM 956 O O . ALA A 1 125 ? -1.117 -4.396 -11.171 1.00 96.81 125 ALA A O 1
ATOM 957 N N . TRP A 1 126 ? -2.277 -3.266 -12.752 1.00 96.81 126 TRP A N 1
ATOM 958 C CA . TRP A 1 126 ? -2.654 -2.165 -11.877 1.00 96.81 126 TRP A CA 1
ATOM 959 C C . TRP A 1 126 ? -3.472 -2.689 -10.679 1.00 96.81 126 TRP A C 1
ATOM 961 O O . TRP A 1 126 ? -4.377 -3.500 -10.874 1.00 96.81 126 TRP A O 1
ATOM 971 N N . PRO A 1 127 ? -3.161 -2.285 -9.433 1.00 96.75 127 PRO A N 1
ATOM 972 C CA . PRO A 1 127 ? -3.916 -2.722 -8.262 1.00 96.75 127 PRO A CA 1
ATOM 973 C C . PRO A 1 127 ? -5.336 -2.155 -8.260 1.00 96.75 127 PRO A C 1
ATOM 975 O O . PRO A 1 127 ? -5.532 -0.942 -8.188 1.00 96.75 127 PRO A O 1
ATOM 978 N N . GLU A 1 128 ? -6.327 -3.043 -8.268 1.00 96.00 128 GLU A N 1
ATOM 979 C CA . GLU A 1 128 ? -7.734 -2.661 -8.177 1.00 96.00 128 GLU A CA 1
ATOM 980 C C . GLU A 1 128 ? -8.197 -2.540 -6.713 1.00 96.00 128 GLU A C 1
ATOM 982 O O . GLU A 1 128 ? -7.839 -3.367 -5.867 1.00 96.00 128 GLU A O 1
ATOM 987 N N . PRO A 1 129 ? -8.977 -1.499 -6.368 1.00 96.31 129 PRO A N 1
ATOM 988 C CA . PRO A 1 129 ? -9.530 -1.352 -5.030 1.00 96.31 129 PRO A CA 1
ATOM 989 C C . PRO A 1 129 ? -10.632 -2.391 -4.763 1.00 96.31 129 PRO A C 1
ATOM 991 O O . PRO A 1 129 ? -11.612 -2.472 -5.498 1.00 96.31 129 PRO A O 1
ATOM 994 N N . ASP A 1 130 ? -10.516 -3.124 -3.655 1.00 95.75 130 ASP A N 1
ATOM 995 C CA . ASP A 1 130 ? -11.536 -4.044 -3.155 1.00 95.75 130 ASP A CA 1
ATOM 996 C C . ASP A 1 130 ? -12.651 -3.244 -2.466 1.00 95.75 130 ASP A C 1
ATOM 998 O O . ASP A 1 130 ? -12.430 -2.578 -1.452 1.00 95.75 130 ASP A O 1
ATOM 1002 N N . ALA A 1 131 ? -13.862 -3.291 -3.025 1.00 93.19 131 ALA A N 1
ATOM 1003 C CA . ALA A 1 131 ? -15.013 -2.582 -2.476 1.00 93.19 131 ALA A CA 1
ATOM 1004 C C . ALA A 1 131 ? -15.430 -3.105 -1.090 1.00 93.19 131 ALA A C 1
ATOM 1006 O O . ALA A 1 131 ? -15.858 -2.308 -0.256 1.00 93.19 131 ALA A O 1
ATOM 1007 N N . ALA A 1 132 ? -15.271 -4.404 -0.815 1.00 92.56 132 ALA A N 1
ATOM 1008 C CA . ALA A 1 132 ? -15.631 -4.991 0.474 1.00 92.56 132 ALA A CA 1
ATOM 1009 C C . ALA A 1 132 ? -14.682 -4.520 1.583 1.00 92.56 132 ALA A C 1
ATOM 1011 O O . ALA A 1 132 ? -15.116 -4.214 2.690 1.00 92.56 132 ALA A O 1
ATOM 1012 N N . ALA A 1 133 ? -13.394 -4.369 1.267 1.00 92.50 133 ALA A N 1
ATOM 1013 C CA . ALA A 1 133 ? -12.401 -3.854 2.206 1.00 92.50 133 ALA A CA 1
ATOM 1014 C C . ALA A 1 133 ? -12.608 -2.376 2.577 1.00 92.50 133 ALA A C 1
ATOM 1016 O O . ALA A 1 133 ? -12.069 -1.911 3.579 1.00 92.50 133 ALA A O 1
ATOM 1017 N N . ARG A 1 134 ? -13.361 -1.626 1.765 1.00 90.56 134 ARG A N 1
ATOM 1018 C CA . ARG A 1 134 ? -13.623 -0.193 1.963 1.00 90.56 134 ARG A CA 1
ATOM 1019 C C . ARG A 1 134 ? -14.821 0.092 2.861 1.00 90.56 134 ARG A C 1
ATOM 1021 O O . ARG A 1 134 ? -15.020 1.237 3.263 1.00 90.56 134 ARG A O 1
ATOM 1028 N N . VAL A 1 135 ? -15.611 -0.931 3.182 1.00 85.56 135 VAL A N 1
ATOM 1029 C CA . VAL A 1 135 ? -16.730 -0.796 4.112 1.00 85.56 135 VAL A CA 1
ATOM 1030 C C . VAL A 1 135 ? -16.172 -0.474 5.498 1.00 85.56 135 VAL A C 1
ATOM 1032 O O . VAL A 1 135 ? -15.275 -1.146 6.009 1.00 85.56 135 VAL A O 1
ATOM 1035 N N . SER A 1 136 ? -16.667 0.614 6.080 1.00 76.00 136 SER A N 1
ATOM 1036 C CA . SER A 1 136 ? -16.371 0.986 7.457 1.00 76.00 136 SER A CA 1
ATOM 1037 C C . SER A 1 136 ? -17.558 0.591 8.314 1.00 76.00 136 SER A C 1
ATOM 1039 O O . SER A 1 136 ? -18.681 0.955 7.983 1.00 76.00 136 SER A O 1
ATOM 1041 N N . ASP A 1 137 ? -17.300 -0.095 9.424 1.00 72.00 137 ASP A N 1
ATOM 1042 C CA . ASP A 1 137 ? -1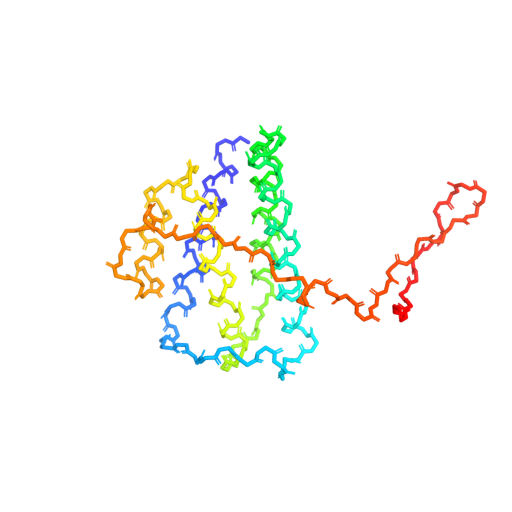8.323 -0.390 10.434 1.00 72.00 137 ASP A CA 1
ATOM 1043 C C . ASP A 1 137 ? -18.674 0.860 11.265 1.00 72.00 137 ASP A C 1
ATOM 1045 O O . ASP A 1 137 ? -19.596 0.845 12.076 1.00 72.00 137 ASP A O 1
ATOM 1049 N N . GLU A 1 138 ? -17.924 1.950 11.070 1.00 70.06 138 GLU A N 1
ATOM 1050 C CA . GLU A 1 138 ? -18.028 3.196 11.818 1.00 70.06 138 GLU A CA 1
ATOM 1051 C C . GLU A 1 138 ? -18.021 4.418 10.886 1.00 70.06 138 GLU A C 1
ATOM 1053 O O . GLU A 1 138 ? -17.212 4.515 9.956 1.00 70.06 138 GLU A O 1
ATOM 1058 N N . ILE A 1 139 ? -18.881 5.396 11.164 1.00 72.44 139 ILE A N 1
ATOM 1059 C CA . ILE A 1 139 ? -18.948 6.684 10.473 1.00 72.44 139 ILE A CA 1
ATOM 1060 C C . ILE A 1 139 ? -18.576 7.795 11.456 1.00 72.44 139 ILE A C 1
ATOM 1062 O O . ILE A 1 139 ? -19.174 7.954 12.522 1.00 72.44 139 ILE A O 1
ATOM 1066 N N . ALA A 1 140 ? -17.593 8.608 11.071 1.00 76.50 140 ALA A N 1
ATOM 1067 C CA . ALA A 1 140 ? -17.250 9.834 11.776 1.00 76.50 140 ALA A CA 1
ATOM 1068 C C . ALA A 1 140 ? -18.218 10.963 11.390 1.00 76.50 140 ALA A C 1
ATOM 1070 O O . ALA A 1 140 ? -18.160 11.496 10.280 1.00 76.50 140 ALA A O 1
ATOM 1071 N N . LEU A 1 141 ? -19.081 11.364 12.321 1.00 79.69 141 LEU A N 1
ATOM 1072 C CA . LEU A 1 141 ? -19.997 12.487 12.155 1.00 79.69 141 LEU A CA 1
ATOM 1073 C C . LEU A 1 141 ? -19.413 13.756 12.770 1.00 79.69 141 LEU A C 1
ATOM 1075 O O . LEU A 1 141 ? -19.053 13.811 13.948 1.00 79.69 141 LEU A O 1
ATOM 1079 N N . VAL A 1 142 ? -19.355 14.806 11.958 1.00 85.25 142 VAL A N 1
ATOM 1080 C CA . VAL A 1 142 ? -18.918 16.136 12.379 1.00 85.25 142 VAL A CA 1
ATOM 1081 C C . VAL A 1 142 ? -20.106 16.882 12.984 1.00 85.25 142 VAL A C 1
ATOM 1083 O O . VAL A 1 142 ? -21.087 17.163 12.298 1.00 85.25 142 VAL A O 1
ATOM 1086 N N . VAL A 1 143 ? -20.015 17.238 14.265 1.00 83.75 143 VAL A N 1
ATOM 1087 C CA . VAL A 1 143 ? -21.069 17.967 14.979 1.00 83.75 143 VAL A CA 1
ATOM 1088 C C . VAL A 1 143 ? -20.816 19.464 14.856 1.00 83.75 143 VAL A C 1
ATOM 1090 O O . VAL A 1 143 ? -19.788 19.982 15.305 1.00 83.75 143 VAL A O 1
ATOM 1093 N N . GLN A 1 144 ? -21.777 20.173 14.272 1.00 85.38 144 GLN A N 1
ATOM 1094 C CA . GLN A 1 144 ? -21.754 21.627 14.142 1.00 85.38 144 GLN A CA 1
ATOM 1095 C C . GLN A 1 144 ? -22.959 22.258 14.844 1.00 85.38 144 GLN A C 1
ATOM 1097 O O . GLN A 1 144 ? -24.061 21.720 14.804 1.00 85.38 144 GLN A O 1
ATOM 1102 N N . ILE A 1 145 ? -22.758 23.429 15.454 1.00 85.75 145 ILE A N 1
ATOM 1103 C CA . ILE A 1 145 ? -23.836 24.272 15.994 1.00 85.75 145 ILE A CA 1
ATOM 1104 C C . ILE A 1 145 ? -23.679 25.659 15.378 1.00 85.75 145 ILE A C 1
ATOM 1106 O O . ILE A 1 145 ? -22.628 26.290 15.525 1.00 85.75 145 ILE A O 1
ATOM 1110 N N . ASN A 1 146 ? -24.715 26.130 14.679 1.00 81.31 146 ASN A N 1
ATOM 1111 C CA . ASN A 1 146 ? -24.718 27.400 13.939 1.00 81.31 146 ASN A CA 1
ATOM 1112 C C . ASN A 1 146 ? -23.534 27.525 12.960 1.00 81.31 146 ASN A C 1
ATOM 1114 O O . ASN A 1 146 ? -22.841 28.541 12.933 1.00 81.31 146 ASN A O 1
ATOM 1118 N N . GLY A 1 147 ? -23.246 26.452 12.216 1.00 83.81 147 GLY A N 1
ATOM 1119 C CA . GLY A 1 147 ? -22.147 26.399 11.243 1.00 83.81 147 GLY A CA 1
ATOM 1120 C C . GLY A 1 147 ? -20.738 26.378 11.848 1.00 83.81 147 GLY A C 1
ATOM 1121 O O . GLY A 1 147 ? -19.758 26.339 11.108 1.00 83.81 147 GLY A O 1
ATOM 1122 N N . LYS A 1 148 ? -20.598 26.387 13.183 1.00 84.25 148 LYS A N 1
ATOM 1123 C CA . LYS A 1 148 ? -19.302 26.258 13.865 1.00 84.25 148 LYS A CA 1
ATOM 1124 C C . LYS A 1 148 ? -19.085 24.821 14.319 1.00 84.25 148 LYS A C 1
ATOM 1126 O O . LYS A 1 148 ? -19.965 24.237 14.948 1.00 84.25 148 LYS A O 1
ATOM 1131 N N . LEU A 1 149 ? -17.894 24.283 14.052 1.00 87.12 149 LEU A N 1
ATOM 1132 C CA . LEU A 1 149 ? -17.464 22.971 14.535 1.00 87.12 149 LEU A CA 1
ATOM 1133 C C . LEU A 1 149 ? -17.503 22.919 16.071 1.00 87.12 149 LEU A C 1
ATOM 1135 O O . LEU A 1 149 ? -17.031 23.837 16.753 1.00 87.12 149 LEU A O 1
ATOM 1139 N N . ARG A 1 150 ? -18.100 21.856 16.611 1.00 90.56 150 ARG A N 1
ATOM 1140 C CA . ARG A 1 150 ? -18.253 21.626 18.057 1.00 90.56 150 ARG A CA 1
ATOM 1141 C C . ARG A 1 150 ? -17.706 20.290 18.521 1.00 90.56 150 ARG A C 1
ATOM 1143 O O . ARG A 1 150 ? -17.339 20.179 19.683 1.00 90.56 150 ARG A O 1
ATOM 1150 N N . GLY A 1 151 ? -17.602 19.317 17.628 1.00 88.25 151 GLY A N 1
ATOM 1151 C CA . GLY A 1 151 ? -16.973 18.044 17.933 1.00 88.25 151 GLY A CA 1
ATOM 1152 C C . GLY A 1 151 ? -17.063 17.074 16.769 1.00 88.25 151 GLY A C 1
ATOM 1153 O O . GLY A 1 151 ? -17.583 17.402 15.702 1.00 88.25 151 GLY A O 1
ATOM 1154 N N . GLN A 1 152 ? -16.564 15.871 17.009 1.00 86.31 152 GLN A N 1
ATOM 1155 C CA . GLN A 1 152 ? -16.685 14.727 16.122 1.00 86.31 152 GLN A CA 1
ATOM 1156 C C . GLN A 1 152 ? -17.119 13.537 16.976 1.00 86.31 152 GLN A C 1
ATOM 1158 O O . GLN A 1 152 ? -16.557 13.325 18.051 1.00 86.31 152 GLN A O 1
ATOM 1163 N N . ILE A 1 153 ? -18.127 12.802 16.519 1.00 84.62 153 ILE A N 1
ATOM 1164 C CA . ILE A 1 153 ? -18.574 11.555 17.144 1.00 84.62 153 ILE A CA 1
ATOM 1165 C C . ILE A 1 153 ? -18.389 10.410 16.154 1.00 84.62 153 ILE A C 1
ATOM 1167 O O . ILE A 1 153 ? -18.540 10.606 14.949 1.00 84.62 153 ILE A O 1
ATOM 1171 N N . THR A 1 154 ? -18.066 9.228 16.660 1.00 82.31 154 THR A N 1
ATOM 1172 C CA . THR A 1 154 ? -18.016 7.998 15.867 1.00 82.31 154 THR A CA 1
ATOM 1173 C C . THR A 1 154 ? -19.260 7.183 16.185 1.00 82.31 154 THR A C 1
ATOM 1175 O O . THR A 1 154 ? -19.542 6.936 17.358 1.00 82.31 154 THR A O 1
ATOM 1178 N N . VAL A 1 155 ? -20.025 6.815 15.161 1.00 77.50 155 VAL A N 1
ATOM 1179 C CA . VAL A 1 155 ? -21.239 5.994 15.291 1.00 77.50 155 VAL A CA 1
ATOM 1180 C C . VAL A 1 155 ? -21.126 4.755 14.403 1.00 77.50 155 VAL A C 1
ATOM 1182 O O . VAL A 1 155 ? -20.428 4.830 13.394 1.00 77.50 155 VAL A O 1
ATOM 1185 N N . PRO A 1 156 ? -21.792 3.636 14.736 1.00 71.00 156 PRO A N 1
ATOM 1186 C CA . PRO A 1 156 ? -21.902 2.500 13.824 1.00 71.00 156 PRO A CA 1
ATOM 1187 C C . PRO A 1 156 ? -22.495 2.922 12.472 1.00 71.00 156 PRO A C 1
ATOM 1189 O O . PRO A 1 156 ? -23.356 3.808 12.439 1.00 71.00 156 PRO A O 1
ATOM 1192 N N . ALA A 1 157 ? -21.998 2.325 11.388 1.00 65.56 157 ALA A N 1
ATOM 1193 C CA . ALA A 1 157 ? -22.461 2.566 10.020 1.00 65.56 157 ALA A CA 1
ATOM 1194 C C . ALA A 1 157 ? -23.856 1.991 9.732 1.00 65.56 157 ALA A C 1
ATOM 1196 O O . ALA A 1 157 ? -24.216 0.953 10.334 1.00 65.56 157 ALA A O 1
#